Protein AF-A0A8T4I564-F1 (afdb_monomer)

Solvent-accessible surface area (backbone atoms only — not comparable to full-atom values): 4505 Å² total; per-residue (Å²): 139,89,74,60,57,65,81,73,70,52,74,55,101,65,73,82,48,73,65,57,52,54,53,52,49,53,52,49,40,55,50,44,53,54,47,50,62,68,46,27,60,58,47,23,52,53,49,47,52,52,46,19,68,72,70,76,48,74,66,63,89,85,61,86,69,73,52,82,76,74,90,112

Secondary structure (DSSP, 8-state):
----GGGGT---SSPPPHHHHHHHHHHHHHHHHHHHHHHHHHHHHHHHHHHHHHHSSPPPTT------PPP-

Sequence (72 aa):
LGLPPHYLGYTTDNPASADAIRSSEAQLVTRAERRCRRFGGAGADVMRLALWVRDGEPPERSRRIECVWRDP

Foldseek 3Di:
DLQDVVVVVDADPDGQDPVNVVVSVVVVQVVVVVVCVVCFVVVQVVVQVVCCVVVVHGDDPPDDGTDDDDRD

Mean predicted aligned error: 6.53 Å

Radius of gyration: 19.79 Å; Cα contacts (8 Å, |Δi|>4): 34; chains: 1; bounding box: 35×26×55 Å

pLDDT: mean 87.79, std 10.9, range [53.41, 98.38]

Structure (mmCIF, N/CA/C/O backbone):
data_AF-A0A8T4I564-F1
#
_entry.id   AF-A0A8T4I564-F1
#
loop_
_atom_site.group_PDB
_atom_site.id
_atom_site.type_symbol
_atom_site.label_atom_id
_atom_site.label_alt_id
_atom_site.label_comp_id
_atom_site.label_asym_id
_atom_site.label_entity_id
_atom_site.label_seq_id
_atom_site.pdbx_PDB_ins_code
_atom_site.Cartn_x
_atom_site.Cartn_y
_atom_site.Cartn_z
_atom_site.occupancy
_atom_site.B_iso_or_equiv
_atom_site.auth_seq_id
_atom_site.auth_comp_id
_atom_site.auth_asym_id
_atom_site.auth_atom_id
_atom_site.pdbx_PDB_model_num
ATOM 1 N N . LEU A 1 1 ? -2.378 -8.545 -20.731 1.00 53.41 1 LEU A N 1
ATOM 2 C CA . LEU A 1 1 ? -1.225 -9.189 -20.059 1.00 53.41 1 LEU A CA 1
ATOM 3 C C . LEU A 1 1 ? -0.001 -8.325 -20.328 1.00 53.41 1 LEU A C 1
ATOM 5 O O . LEU A 1 1 ? 0.190 -7.949 -21.471 1.00 53.41 1 LEU A O 1
ATOM 9 N N . GLY A 1 2 ? 0.719 -7.892 -19.290 1.00 72.44 2 GLY A N 1
ATOM 10 C CA . GLY A 1 2 ? 1.761 -6.853 -19.390 1.00 72.44 2 GLY A CA 1
ATOM 11 C C . GLY A 1 2 ? 3.139 -7.314 -18.921 1.00 72.44 2 GLY A C 1
ATOM 12 O O . GLY A 1 2 ? 3.910 -6.488 -18.444 1.00 72.44 2 GLY A O 1
ATOM 13 N N . LEU A 1 3 ? 3.395 -8.623 -18.975 1.00 80.38 3 LEU A N 1
ATOM 14 C CA . LEU A 1 3 ? 4.700 -9.193 -18.658 1.00 80.38 3 LEU A CA 1
ATOM 15 C C . LEU A 1 3 ? 5.614 -9.082 -19.886 1.00 80.38 3 LEU A C 1
ATOM 17 O O . LEU A 1 3 ? 5.141 -9.350 -20.996 1.00 80.38 3 LEU A O 1
ATOM 21 N N . PRO A 1 4 ? 6.887 -8.693 -19.717 1.00 83.19 4 PRO A N 1
ATOM 22 C CA . PRO A 1 4 ? 7.820 -8.615 -20.830 1.00 83.19 4 PRO A CA 1
ATOM 23 C C . PRO A 1 4 ? 8.034 -9.998 -21.477 1.00 83.19 4 PRO A C 1
ATOM 25 O O . PRO A 1 4 ? 8.214 -10.976 -20.753 1.00 83.19 4 PRO A O 1
ATOM 28 N N . PRO A 1 5 ? 8.061 -10.117 -22.818 1.00 77.75 5 PRO A N 1
ATOM 29 C CA . PRO A 1 5 ? 8.231 -11.408 -23.497 1.00 77.75 5 PRO A CA 1
ATOM 30 C C . PRO A 1 5 ? 9.521 -12.149 -23.123 1.00 77.75 5 PRO A C 1
ATOM 32 O O . PRO A 1 5 ? 9.520 -13.374 -23.014 1.00 77.75 5 PRO A O 1
ATOM 35 N N . HIS A 1 6 ? 10.600 -11.410 -22.848 1.00 78.25 6 HIS A N 1
ATOM 36 C CA . HIS A 1 6 ? 11.881 -11.986 -22.438 1.00 78.25 6 HIS A CA 1
ATOM 37 C C . HIS A 1 6 ? 11.827 -12.657 -21.053 1.00 78.25 6 HIS A C 1
ATOM 39 O O . HIS A 1 6 ? 12.640 -13.532 -20.780 1.00 78.25 6 HIS A O 1
ATOM 45 N N . TYR A 1 7 ? 10.838 -12.339 -20.205 1.00 77.94 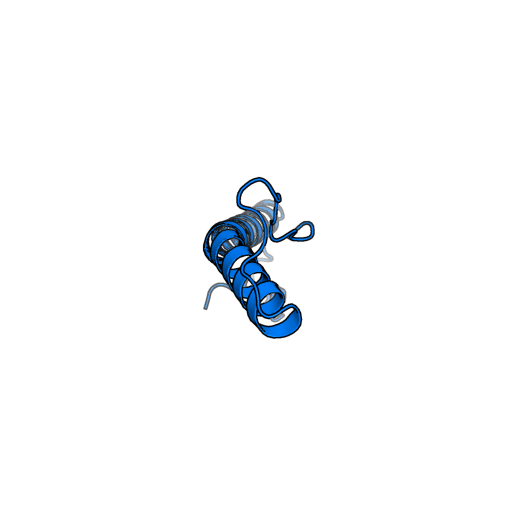7 TYR A N 1
ATOM 46 C CA . TYR A 1 7 ? 10.614 -13.055 -18.937 1.00 77.94 7 TYR A CA 1
ATOM 47 C C . TYR A 1 7 ? 10.008 -14.448 -19.159 1.00 77.94 7 TYR A C 1
ATOM 49 O O . TYR A 1 7 ? 10.062 -15.298 -18.278 1.00 77.94 7 TYR A O 1
ATOM 57 N N . LEU A 1 8 ? 9.424 -14.691 -20.334 1.00 81.12 8 LEU A N 1
ATOM 58 C CA . LEU A 1 8 ? 8.800 -15.959 -20.710 1.00 81.12 8 LEU A CA 1
ATOM 59 C C . LEU A 1 8 ? 9.717 -16.813 -21.603 1.00 81.12 8 LEU A C 1
ATOM 61 O O . LEU A 1 8 ? 9.260 -17.785 -22.194 1.00 81.12 8 LEU A O 1
ATOM 65 N N . GLY A 1 9 ? 10.996 -16.439 -21.734 1.00 71.38 9 GLY A N 1
ATOM 66 C CA . GLY A 1 9 ? 11.956 -17.144 -22.585 1.00 71.38 9 GLY A CA 1
ATOM 67 C C . GLY A 1 9 ? 11.753 -16.920 -24.086 1.00 71.38 9 GLY A C 1
ATOM 68 O O . GLY A 1 9 ? 12.430 -17.559 -24.886 1.00 71.38 9 GLY A O 1
ATOM 69 N N . TYR A 1 10 ? 10.859 -16.007 -24.490 1.00 65.44 10 TYR A N 1
ATOM 70 C CA . TYR A 1 10 ? 10.736 -15.611 -25.891 1.00 65.44 10 TYR A CA 1
ATOM 71 C C . TYR A 1 10 ? 11.881 -14.662 -26.250 1.00 65.44 10 TYR A C 1
ATOM 73 O O . TYR A 1 10 ? 11.816 -13.456 -26.003 1.00 65.44 10 TYR A O 1
ATOM 81 N N . THR A 1 11 ? 12.938 -15.211 -26.840 1.00 61.28 11 THR A N 1
ATOM 82 C CA . THR A 1 11 ? 13.955 -14.440 -27.558 1.00 61.28 11 THR A CA 1
ATOM 83 C C . THR A 1 11 ? 13.516 -14.280 -29.008 1.00 61.28 11 THR A C 1
ATOM 85 O O . THR A 1 11 ? 13.413 -15.259 -29.742 1.00 61.28 11 THR A O 1
ATOM 88 N N . THR A 1 12 ? 13.220 -13.048 -29.418 1.00 63.97 12 THR A N 1
ATOM 89 C CA . THR A 1 12 ? 13.128 -12.684 -30.839 1.00 63.97 12 THR A CA 1
ATOM 90 C C . THR A 1 12 ? 14.515 -12.763 -31.484 1.00 63.97 12 THR A C 1
ATOM 92 O O . THR A 1 12 ? 15.511 -12.644 -30.771 1.00 63.9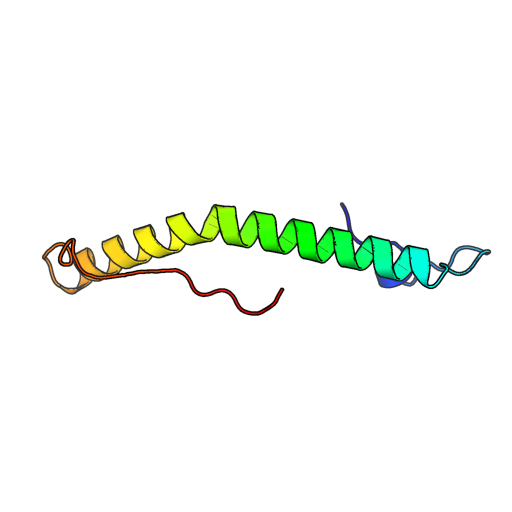7 12 THR A O 1
ATOM 95 N N . ASP A 1 13 ? 14.598 -12.883 -32.818 1.00 63.22 13 ASP A N 1
ATOM 96 C CA . ASP A 1 13 ? 15.881 -12.886 -33.563 1.00 63.22 13 ASP A CA 1
ATOM 97 C C . ASP A 1 13 ? 16.769 -11.667 -33.248 1.00 63.22 13 ASP A C 1
ATOM 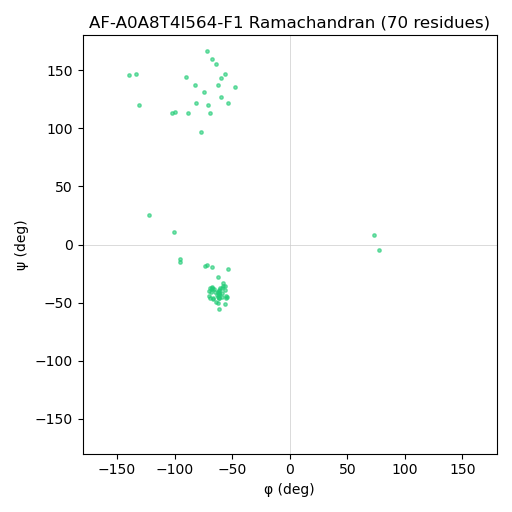99 O O . ASP A 1 13 ? 17.985 -11.702 -33.424 1.00 63.22 13 ASP A O 1
ATOM 103 N N . ASN A 1 14 ? 16.163 -10.590 -32.739 1.00 64.12 14 ASN A N 1
ATOM 104 C CA . ASN A 1 14 ? 16.863 -9.475 -32.124 1.00 64.12 14 ASN A CA 1
ATOM 105 C C . ASN A 1 14 ? 16.757 -9.568 -30.587 1.00 64.12 14 ASN A C 1
ATOM 107 O O . ASN A 1 14 ? 15.642 -9.430 -30.066 1.00 64.12 14 ASN A O 1
ATOM 111 N N . PRO A 1 15 ? 17.854 -9.796 -29.841 1.00 67.50 15 PRO A N 1
ATOM 112 C CA . PRO A 1 15 ? 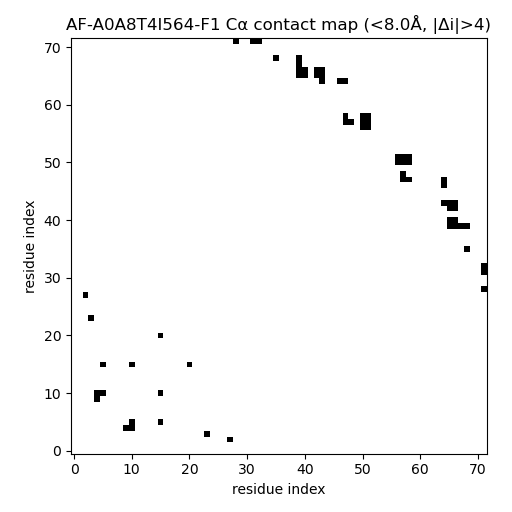17.818 -9.801 -28.382 1.00 67.50 15 PRO A CA 1
ATOM 113 C C . PRO A 1 15 ? 17.344 -8.443 -27.844 1.00 67.50 15 PRO A C 1
ATOM 115 O O . PRO A 1 15 ? 17.660 -7.388 -28.396 1.00 67.50 15 PRO A O 1
ATOM 118 N N . ALA A 1 16 ? 16.575 -8.458 -26.752 1.00 71.62 16 ALA A N 1
ATOM 119 C CA . ALA A 1 16 ? 16.105 -7.226 -26.126 1.00 71.62 16 ALA A CA 1
ATOM 120 C C . ALA A 1 16 ? 17.304 -6.375 -25.681 1.00 71.62 16 ALA A C 1
ATOM 122 O O . ALA A 1 16 ? 18.183 -6.851 -24.961 1.00 71.62 16 ALA A O 1
ATOM 123 N N . SER A 1 17 ? 17.335 -5.108 -26.100 1.00 81.12 17 SER A N 1
ATOM 124 C CA . SER A 1 17 ? 18.377 -4.184 -25.659 1.00 81.12 17 SER A CA 1
ATOM 125 C C . SER A 1 17 ? 18.285 -3.950 -24.149 1.00 81.12 17 SER A C 1
ATOM 127 O O . SER A 1 17 ? 17.212 -4.048 -23.547 1.00 81.12 17 SER A O 1
ATOM 129 N N . ALA A 1 18 ? 19.407 -3.580 -23.529 1.00 84.38 18 ALA A N 1
ATOM 130 C CA . ALA A 1 18 ? 19.442 -3.265 -22.102 1.00 84.38 18 ALA A CA 1
ATOM 131 C C . ALA A 1 18 ? 18.437 -2.157 -21.722 1.00 84.38 18 ALA A C 1
ATOM 133 O O . ALA A 1 18 ? 17.816 -2.222 -20.664 1.00 84.38 18 ALA A O 1
ATOM 134 N N . ASP A 1 19 ? 18.222 -1.170 -22.599 1.00 84.56 19 ASP A N 1
ATOM 135 C CA . ASP A 1 19 ? 17.218 -0.119 -22.394 1.00 84.56 19 ASP A CA 1
ATOM 136 C C . ASP A 1 19 ? 15.782 -0.636 -22.477 1.00 84.56 19 ASP A C 1
ATOM 138 O O . ASP A 1 19 ? 14.930 -0.206 -21.699 1.00 84.56 19 ASP A O 1
ATOM 142 N N . ALA A 1 20 ? 15.504 -1.582 -23.377 1.00 81.38 20 ALA A N 1
ATOM 143 C CA . ALA A 1 20 ? 14.187 -2.201 -23.476 1.00 81.38 20 ALA A CA 1
ATOM 144 C C . ALA A 1 20 ? 13.855 -3.012 -22.213 1.00 81.38 20 ALA A C 1
ATOM 146 O O . ALA A 1 20 ? 12.735 -2.921 -21.706 1.00 81.38 20 ALA A O 1
ATOM 147 N N . ILE A 1 21 ? 14.835 -3.743 -21.671 1.00 83.62 21 ILE A N 1
ATOM 148 C CA . ILE A 1 21 ? 14.702 -4.475 -20.403 1.00 83.62 21 ILE A CA 1
ATOM 149 C C . ILE A 1 21 ? 14.413 -3.489 -19.266 1.00 83.62 21 ILE A C 1
ATOM 151 O O . ILE A 1 21 ? 13.350 -3.578 -18.648 1.00 83.62 21 ILE A O 1
ATOM 155 N N . ARG A 1 22 ? 15.269 -2.471 -19.086 1.00 86.38 22 ARG A N 1
ATOM 156 C CA . ARG A 1 22 ? 15.098 -1.429 -18.055 1.00 86.38 22 ARG A CA 1
ATOM 157 C C . ARG A 1 22 ? 13.752 -0.712 -18.145 1.00 86.38 22 ARG A C 1
ATOM 159 O O . ARG A 1 22 ? 13.088 -0.502 -17.134 1.00 86.38 22 ARG A O 1
ATOM 166 N N . SER A 1 23 ? 13.324 -0.341 -19.352 1.00 86.88 23 SER A N 1
ATOM 167 C CA . SER A 1 23 ? 12.029 0.311 -19.574 1.00 86.88 23 SER A CA 1
ATOM 168 C C . SER A 1 23 ? 10.870 -0.592 -19.154 1.00 86.88 23 SER A C 1
ATOM 170 O O . SER A 1 23 ? 9.920 -0.140 -18.512 1.00 86.88 23 SER A O 1
ATOM 172 N N . SER A 1 24 ? 10.950 -1.881 -19.484 1.00 86.12 24 SER A N 1
ATOM 173 C CA . SER A 1 24 ? 9.907 -2.843 -19.146 1.00 86.12 24 SER A CA 1
ATOM 174 C C . SER A 1 24 ? 9.809 -3.093 -17.635 1.00 86.12 24 SER A C 1
ATOM 176 O O . SER A 1 24 ? 8.700 -3.134 -17.098 1.00 86.12 24 SER A O 1
ATOM 178 N N . GLU A 1 25 ? 10.943 -3.138 -16.934 1.00 89.00 25 GLU A N 1
ATOM 179 C CA . GLU A 1 25 ? 11.011 -3.246 -15.473 1.00 89.00 25 GLU A CA 1
ATOM 180 C C . GLU A 1 25 ? 10.457 -1.992 -14.795 1.00 89.00 25 GLU A C 1
ATOM 182 O O . GLU A 1 25 ? 9.578 -2.092 -13.939 1.00 89.00 25 GLU A O 1
ATOM 187 N N . ALA A 1 26 ? 10.844 -0.800 -15.258 1.00 90.75 26 ALA A N 1
ATOM 188 C CA . ALA A 1 26 ? 10.309 0.464 -14.750 1.00 90.75 26 ALA A CA 1
ATOM 189 C C . ALA A 1 26 ? 8.777 0.554 -14.895 1.00 90.75 26 ALA A C 1
ATOM 191 O O . ALA A 1 26 ? 8.082 1.080 -14.018 1.00 90.75 26 ALA A O 1
ATOM 192 N N . GLN A 1 27 ? 8.214 0.002 -15.977 1.00 90.44 27 GLN A N 1
ATOM 193 C CA . GLN A 1 27 ? 6.763 -0.088 -16.143 1.00 90.44 27 GLN A CA 1
ATOM 194 C C . GLN A 1 27 ? 6.114 -1.054 -15.143 1.00 90.44 27 GLN A C 1
ATOM 196 O O . GLN A 1 27 ? 4.995 -0.791 -14.694 1.00 90.44 27 GLN A O 1
ATOM 201 N N . LEU A 1 28 ? 6.764 -2.173 -14.808 1.00 91.06 28 L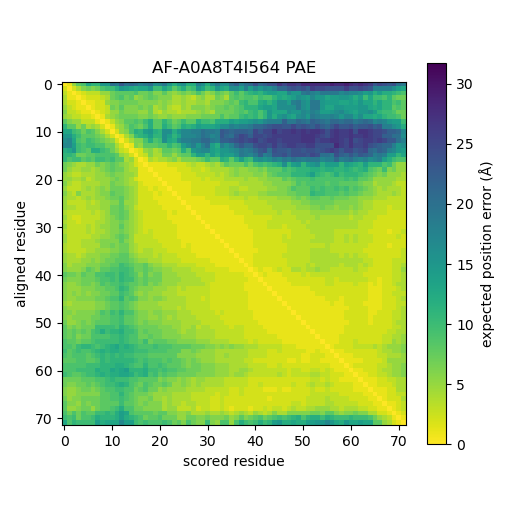EU A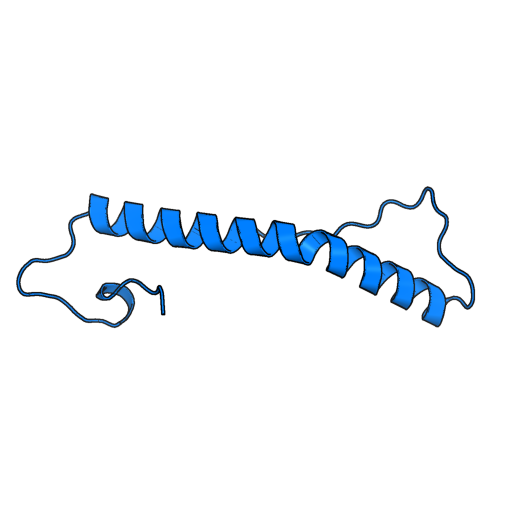 N 1
ATOM 202 C CA . LEU A 1 28 ? 6.271 -3.103 -13.789 1.00 91.06 28 LEU A CA 1
ATOM 203 C C . LEU A 1 28 ? 6.293 -2.456 -12.402 1.00 91.06 28 LEU A C 1
ATOM 205 O O . LEU A 1 28 ? 5.254 -2.471 -11.740 1.00 91.06 28 LEU A O 1
ATOM 209 N N . VAL A 1 29 ? 7.394 -1.797 -12.031 1.00 93.25 29 VAL A N 1
ATOM 210 C CA . VAL A 1 29 ? 7.526 -1.036 -10.774 1.00 93.25 29 VAL A CA 1
ATOM 211 C C . VAL A 1 29 ? 6.432 0.025 -10.680 1.00 93.25 29 VAL A C 1
ATOM 213 O O . VAL A 1 29 ? 5.636 0.027 -9.744 1.00 93.25 29 VAL A O 1
ATOM 216 N N . THR A 1 30 ? 6.264 0.846 -11.721 1.00 93.94 30 THR A N 1
ATOM 217 C CA . THR A 1 30 ? 5.205 1.871 -11.770 1.00 93.94 30 THR A CA 1
ATOM 218 C C . THR A 1 30 ? 3.806 1.271 -11.575 1.00 93.94 30 THR A C 1
ATOM 220 O O . THR A 1 30 ? 2.934 1.863 -10.930 1.00 93.94 30 THR A O 1
ATOM 223 N N . ARG A 1 31 ? 3.536 0.094 -12.153 1.00 92.94 31 ARG A N 1
ATOM 224 C CA . ARG A 1 31 ? 2.247 -0.597 -11.978 1.00 92.94 31 ARG A CA 1
ATOM 225 C C . ARG A 1 31 ? 2.088 -1.138 -10.558 1.00 92.94 31 ARG A C 1
ATOM 227 O O . ARG A 1 31 ? 0.980 -1.053 -10.024 1.00 92.94 31 ARG A O 1
ATOM 234 N N . ALA A 1 32 ? 3.147 -1.684 -9.968 1.00 94.25 32 ALA A N 1
ATOM 235 C CA . ALA A 1 32 ? 3.155 -2.162 -8.593 1.00 94.25 32 ALA A CA 1
ATOM 236 C C . ALA A 1 32 ? 2.900 -1.006 -7.615 1.00 94.25 32 ALA A C 1
ATOM 238 O O . ALA A 1 32 ? 1.932 -1.066 -6.862 1.00 94.25 32 ALA A O 1
ATOM 239 N N . GLU A 1 33 ? 3.626 0.108 -7.733 1.00 94.38 33 GLU A N 1
ATOM 240 C CA . GLU A 1 33 ? 3.413 1.315 -6.924 1.00 94.38 33 GLU A CA 1
ATOM 241 C C . GLU A 1 33 ? 1.968 1.827 -6.996 1.00 94.38 33 GLU A C 1
ATOM 243 O O . GLU A 1 33 ? 1.352 2.149 -5.976 1.00 94.38 33 GLU A O 1
ATOM 248 N N . ARG A 1 34 ? 1.383 1.879 -8.202 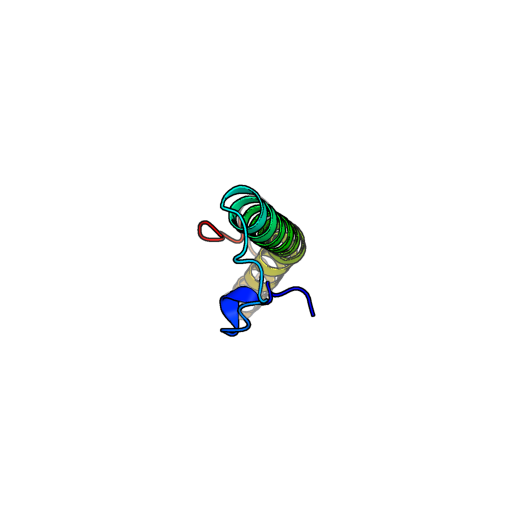1.00 94.81 34 ARG A N 1
ATOM 249 C CA . ARG A 1 34 ? -0.019 2.290 -8.389 1.00 94.81 34 ARG A CA 1
ATOM 250 C C . ARG A 1 34 ? -0.989 1.365 -7.657 1.00 94.81 34 ARG A C 1
ATOM 252 O O . ARG A 1 34 ? -1.983 1.843 -7.110 1.00 94.81 34 ARG A O 1
ATOM 259 N N . ARG A 1 35 ? -0.718 0.057 -7.631 1.00 93.75 35 ARG A N 1
ATOM 260 C CA . ARG A 1 35 ? -1.521 -0.911 -6.869 1.00 93.75 35 ARG A CA 1
ATOM 261 C C . ARG A 1 35 ? -1.320 -0.738 -5.369 1.00 93.75 35 ARG A C 1
ATOM 263 O O . ARG A 1 35 ? -2.319 -0.683 -4.660 1.00 93.75 35 ARG A O 1
ATOM 270 N N . CYS A 1 36 ? -0.085 -0.571 -4.902 1.00 94.62 36 CYS A N 1
ATOM 271 C CA . CYS A 1 36 ? 0.214 -0.310 -3.494 1.00 94.62 36 CYS A CA 1
ATOM 272 C C . CYS A 1 36 ? -0.544 0.926 -2.988 1.00 94.62 36 CYS A C 1
ATOM 274 O O . CYS A 1 36 ? -1.216 0.859 -1.961 1.00 94.62 36 CYS A O 1
ATOM 276 N N . ARG A 1 37 ? -0.549 2.028 -3.754 1.00 92.38 37 ARG A N 1
ATOM 277 C CA . ARG A 1 37 ? -1.339 3.231 -3.426 1.0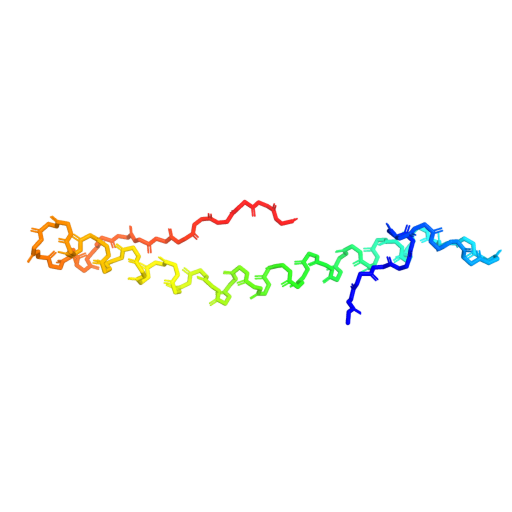0 92.38 37 ARG A CA 1
ATOM 278 C C . ARG A 1 37 ? -2.840 2.949 -3.395 1.00 92.38 37 ARG A C 1
ATOM 280 O O . ARG A 1 37 ? -3.516 3.354 -2.456 1.00 92.38 37 ARG A O 1
ATOM 287 N N . ARG A 1 38 ? -3.362 2.237 -4.401 1.00 93.25 38 ARG A N 1
ATOM 288 C CA . ARG A 1 38 ? -4.793 1.908 -4.493 1.00 93.25 38 ARG A CA 1
ATOM 289 C C . ARG A 1 38 ? -5.272 1.045 -3.324 1.00 93.25 38 ARG A C 1
ATOM 291 O O . ARG A 1 38 ? -6.374 1.263 -2.833 1.00 93.25 38 ARG A O 1
ATOM 298 N N . PHE A 1 39 ? -4.479 0.063 -2.906 1.00 93.62 39 PHE A N 1
ATOM 299 C CA . PHE A 1 39 ? -4.876 -0.903 -1.880 1.00 93.62 39 PHE A CA 1
ATOM 300 C C . PHE A 1 39 ? -4.408 -0.538 -0.469 1.00 93.62 39 PHE A C 1
ATOM 302 O O . PHE A 1 39 ? -4.941 -1.081 0.494 1.00 93.62 39 PHE A O 1
ATOM 309 N N . GLY A 1 40 ? -3.468 0.398 -0.319 1.00 93.69 40 GLY A N 1
ATOM 310 C CA . GLY A 1 40 ? -2.930 0.781 0.986 1.00 93.69 40 GLY A CA 1
ATOM 311 C C . GLY A 1 40 ? -3.986 1.347 1.939 1.00 93.69 40 GLY A C 1
ATOM 312 O O . GLY A 1 40 ? -4.035 0.946 3.100 1.00 93.69 40 GLY A O 1
ATOM 313 N N . GLY A 1 41 ? -4.873 2.217 1.439 1.00 94.00 41 GLY A N 1
ATOM 314 C CA . GLY A 1 41 ? -5.983 2.768 2.230 1.00 94.00 41 GLY A CA 1
ATOM 315 C C . GLY A 1 41 ? -6.976 1.689 2.666 1.00 94.00 41 GLY A C 1
ATOM 316 O O . GLY A 1 41 ? -7.249 1.546 3.854 1.00 94.00 41 GLY A O 1
ATOM 317 N N . ALA A 1 42 ? -7.418 0.852 1.722 1.00 95.12 42 ALA A N 1
ATOM 318 C CA . ALA A 1 42 ? -8.329 -0.255 2.011 1.00 95.12 42 ALA A CA 1
ATOM 319 C C . ALA A 1 42 ? -7.740 -1.245 3.033 1.00 95.12 42 ALA A C 1
ATOM 321 O O . ALA A 1 42 ? -8.455 -1.722 3.909 1.00 95.12 42 ALA A O 1
ATOM 322 N N . GLY A 1 43 ? -6.431 -1.518 2.974 1.00 95.69 43 GLY A N 1
ATOM 323 C CA . GLY A 1 43 ? -5.751 -2.345 3.973 1.00 95.69 43 GLY A CA 1
ATOM 324 C C . GLY A 1 43 ? -5.814 -1.751 5.385 1.00 95.69 43 GLY A C 1
ATOM 325 O O . GLY A 1 43 ? -6.046 -2.479 6.350 1.00 95.69 43 GLY A O 1
ATOM 326 N N . ALA A 1 44 ? -5.670 -0.429 5.515 1.00 95.44 44 ALA A N 1
ATOM 327 C CA . ALA A 1 44 ? -5.825 0.250 6.800 1.00 95.44 44 ALA A CA 1
ATOM 328 C C . ALA A 1 44 ? -7.269 0.171 7.328 1.00 95.44 44 ALA A C 1
ATOM 330 O O . ALA A 1 44 ? -7.472 -0.039 8.524 1.00 95.44 44 ALA A O 1
ATOM 331 N N . ASP A 1 45 ? -8.269 0.282 6.451 1.00 95.50 45 ASP A N 1
ATOM 332 C CA . ASP A 1 45 ? -9.685 0.194 6.830 1.00 95.50 45 ASP A CA 1
ATOM 333 C C . ASP A 1 45 ? -10.083 -1.212 7.285 1.00 95.50 45 ASP A C 1
ATOM 335 O O . ASP A 1 45 ? -10.756 -1.366 8.305 1.00 95.50 45 ASP A O 1
ATOM 339 N N . VAL A 1 46 ? -9.595 -2.248 6.597 1.00 96.94 46 VAL A N 1
ATOM 340 C CA . VAL A 1 46 ? -9.770 -3.643 7.029 1.00 96.94 46 VAL A CA 1
ATOM 341 C C . VAL A 1 46 ? -9.162 -3.858 8.415 1.00 96.94 46 VAL A C 1
ATOM 343 O O . VAL A 1 46 ? -9.787 -4.491 9.263 1.00 96.94 46 VAL A O 1
ATOM 346 N N . MET A 1 47 ? -7.981 -3.297 8.688 1.00 97.19 47 MET A N 1
ATOM 347 C CA . MET A 1 47 ? -7.354 -3.420 10.005 1.00 97.19 47 MET A CA 1
ATOM 348 C C . MET A 1 47 ? -8.138 -2.677 11.099 1.00 97.19 47 MET A C 1
ATOM 350 O O . MET A 1 47 ? -8.270 -3.192 12.207 1.00 97.19 47 MET A O 1
ATOM 354 N N . ARG A 1 48 ? -8.709 -1.500 10.803 1.00 96.88 48 ARG A N 1
ATOM 355 C CA . ARG A 1 48 ? -9.614 -0.797 11.733 1.00 96.88 48 ARG A CA 1
ATOM 356 C C . ARG A 1 48 ? -10.829 -1.650 12.084 1.00 96.88 48 ARG A C 1
ATOM 358 O O . ARG A 1 48 ? -11.168 -1.760 13.259 1.00 96.88 48 ARG A O 1
ATOM 365 N N . LEU A 1 49 ? -11.446 -2.277 11.083 1.00 97.44 49 LEU A N 1
ATOM 366 C CA . LEU A 1 49 ? -12.573 -3.183 11.291 1.00 97.44 49 LEU A CA 1
ATOM 367 C C . LEU A 1 49 ? -12.165 -4.407 12.122 1.00 97.44 49 LEU A C 1
ATOM 369 O O . LEU A 1 49 ? -12.882 -4.783 13.042 1.00 97.44 49 LEU A O 1
ATOM 373 N N . ALA A 1 50 ? -11.005 -5.002 11.837 1.00 97.88 50 ALA A N 1
ATOM 374 C CA . ALA A 1 50 ? -10.497 -6.149 12.584 1.00 97.88 50 ALA A CA 1
ATOM 375 C C . ALA A 1 50 ? -10.252 -5.822 14.067 1.00 97.88 50 ALA A C 1
ATOM 377 O O . ALA A 1 50 ? -10.601 -6.624 14.930 1.00 97.88 50 ALA A O 1
ATOM 378 N N . LEU A 1 51 ? -9.694 -4.641 14.367 1.00 97.75 51 LEU A N 1
ATOM 379 C CA . LEU A 1 51 ? -9.531 -4.162 15.745 1.00 97.75 51 LEU A CA 1
ATOM 380 C C . LEU A 1 51 ? -10.884 -3.994 16.435 1.00 97.75 51 LEU A C 1
ATOM 382 O O . LEU A 1 51 ? -11.052 -4.486 17.545 1.00 97.75 51 LEU A O 1
ATOM 386 N N . TRP A 1 52 ? -11.860 -3.395 15.748 1.00 97.69 52 TRP A N 1
ATOM 387 C CA . TRP A 1 52 ? -13.198 -3.230 16.307 1.00 97.69 52 TRP A CA 1
ATOM 388 C C . TRP A 1 52 ? -13.861 -4.574 16.625 1.00 97.69 52 TRP A C 1
ATOM 390 O O . TRP A 1 52 ? -14.372 -4.774 17.722 1.00 97.69 52 TRP A O 1
ATOM 400 N N . VAL A 1 53 ? -13.800 -5.538 15.706 1.00 98.38 53 VAL A N 1
ATOM 401 C CA . VAL A 1 53 ? -14.355 -6.879 15.944 1.00 98.38 53 VAL A CA 1
ATOM 402 C C . VAL A 1 53 ? -13.664 -7.580 17.120 1.00 98.38 53 VAL A C 1
ATOM 404 O O . VAL A 1 53 ? -14.336 -8.251 17.899 1.00 98.38 53 VAL A O 1
ATOM 407 N N . ARG A 1 54 ? -12.340 -7.434 17.259 1.00 98.06 54 ARG A N 1
ATOM 408 C CA . ARG A 1 54 ? -11.559 -8.069 18.331 1.00 98.06 54 ARG A CA 1
ATOM 409 C C . ARG A 1 54 ? -11.855 -7.467 19.705 1.00 98.06 54 ARG A C 1
ATOM 411 O O . ARG A 1 54 ? -12.008 -8.217 20.664 1.00 98.06 54 ARG A O 1
ATOM 418 N N . ASP A 1 55 ? -11.894 -6.141 19.787 1.00 97.69 55 ASP A N 1
ATOM 419 C CA . ASP A 1 5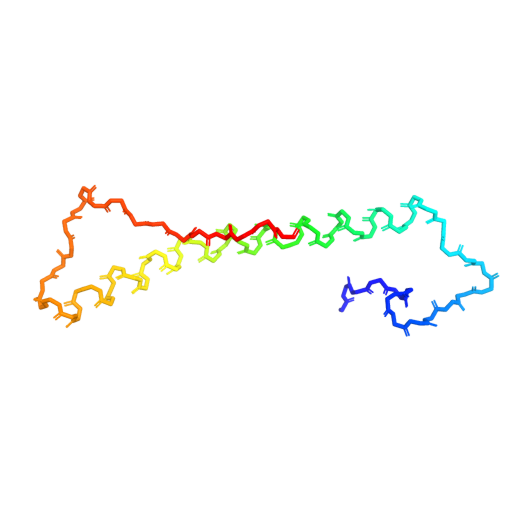5 ? -11.941 -5.409 21.058 1.00 97.69 55 ASP A CA 1
ATOM 420 C C . ASP A 1 55 ? -13.381 -5.040 21.468 1.00 97.69 55 ASP A C 1
ATOM 422 O O . ASP A 1 55 ? -13.629 -4.660 22.609 1.00 97.69 55 ASP A O 1
ATOM 426 N N . GLY A 1 56 ? -14.350 -5.172 20.555 1.00 98.00 56 GLY A N 1
ATOM 427 C CA . GLY A 1 56 ? -15.756 -4.809 20.769 1.00 98.00 56 GLY A CA 1
ATOM 428 C C . GLY A 1 56 ? -16.034 -3.303 20.680 1.00 98.00 56 GLY A C 1
ATOM 429 O O . GLY A 1 56 ? -17.192 -2.885 20.696 1.00 98.00 56 GLY A O 1
ATOM 430 N N . GLU A 1 57 ? -14.994 -2.486 20.527 1.00 97.25 57 GLU A N 1
ATOM 431 C CA . GLU A 1 57 ? -15.049 -1.027 20.434 1.00 97.25 57 GLU A CA 1
ATOM 432 C C . GLU A 1 57 ? -14.180 -0.513 19.269 1.00 97.25 57 GLU A C 1
ATOM 434 O O . GLU A 1 57 ? -13.190 -1.158 18.917 1.00 97.25 57 GLU A O 1
ATOM 439 N N . PRO A 1 58 ? -14.567 0.586 18.593 1.00 96.06 58 PRO A N 1
ATOM 440 C CA . PRO A 1 58 ? -13.825 1.089 17.445 1.00 96.06 58 PRO A CA 1
ATOM 441 C C . PRO A 1 58 ? -12.522 1.786 17.875 1.00 96.06 58 PRO A C 1
ATOM 443 O O . PRO A 1 58 ? -12.580 2.731 18.659 1.00 96.06 58 PRO A O 1
ATOM 446 N N . PRO A 1 59 ? -11.368 1.463 17.255 1.00 96.62 59 PRO A N 1
ATOM 447 C CA . PRO A 1 59 ? -10.082 2.010 17.674 1.00 96.62 59 PRO A CA 1
ATOM 448 C C . PRO A 1 59 ? -10.070 3.544 17.673 1.00 96.62 59 PRO A C 1
ATOM 450 O O . PRO A 1 59 ? -10.665 4.183 16.798 1.00 96.62 59 PRO A O 1
ATOM 453 N N . GLU A 1 60 ? -9.322 4.132 18.613 1.00 96.75 60 GLU A N 1
ATOM 454 C CA . GLU A 1 60 ? -9.175 5.585 18.735 1.00 96.75 60 GLU A CA 1
ATOM 455 C C . GLU A 1 60 ? -8.870 6.259 17.389 1.00 96.75 60 GLU A C 1
ATOM 457 O O . GLU A 1 60 ? -7.989 5.833 16.638 1.00 96.75 60 GLU A O 1
ATOM 462 N N . ARG A 1 61 ? -9.548 7.376 17.099 1.00 91.44 61 ARG A N 1
ATOM 463 C CA . ARG A 1 61 ? -9.376 8.108 15.829 1.00 91.44 61 ARG A CA 1
ATOM 464 C C . ARG A 1 61 ? -7.958 8.651 15.623 1.00 91.44 61 ARG A C 1
ATOM 466 O O . ARG A 1 61 ? -7.533 8.821 14.485 1.00 91.44 61 ARG A O 1
ATOM 473 N N . SER A 1 62 ? -7.244 8.931 16.711 1.00 95.50 62 SER A N 1
ATOM 474 C CA . SER A 1 62 ? -5.839 9.360 16.733 1.00 95.50 62 SER A CA 1
ATOM 475 C C . SER A 1 62 ? -4.866 8.233 16.379 1.00 95.50 62 SER A C 1
ATOM 477 O O . SER A 1 62 ? -3.711 8.502 16.042 1.00 95.50 62 SER A O 1
ATOM 479 N N . ARG A 1 63 ? -5.299 6.969 16.447 1.00 94.88 63 ARG A N 1
ATOM 480 C CA . ARG A 1 63 ? -4.436 5.819 16.199 1.00 94.88 63 ARG A CA 1
ATOM 481 C C . ARG A 1 63 ? -4.060 5.752 14.724 1.00 94.88 63 ARG A C 1
ATOM 483 O O . ARG A 1 63 ? -4.882 5.468 13.850 1.00 94.88 63 ARG A O 1
ATOM 490 N N . ARG A 1 64 ? -2.773 5.957 14.443 1.00 94.69 64 ARG A N 1
ATOM 491 C CA . ARG A 1 64 ? -2.228 5.816 13.093 1.00 94.69 64 ARG A CA 1
ATOM 492 C C . ARG A 1 64 ? -2.201 4.340 12.694 1.00 94.69 64 ARG A C 1
ATOM 494 O O . ARG A 1 64 ? -1.555 3.523 13.345 1.00 94.69 64 ARG A O 1
ATOM 501 N N . ILE A 1 65 ? -2.909 4.018 11.616 1.00 95.31 65 ILE A N 1
ATOM 502 C CA . ILE A 1 65 ? -2.979 2.681 11.021 1.00 95.31 65 ILE A CA 1
ATOM 503 C C . ILE A 1 65 ? -2.722 2.851 9.530 1.00 95.31 65 ILE A C 1
ATOM 505 O O . ILE A 1 65 ? -3.459 3.570 8.853 1.00 95.31 65 ILE A O 1
ATOM 509 N N . GLU A 1 66 ? -1.676 2.198 9.037 1.00 93.62 66 GLU A N 1
ATOM 510 C CA . GLU A 1 66 ? -1.251 2.263 7.642 1.00 93.62 66 GLU A CA 1
ATOM 511 C C . GLU A 1 66 ? -0.829 0.882 7.151 1.00 93.62 66 GLU A C 1
ATOM 513 O O . GLU A 1 66 ? -0.274 0.074 7.898 1.00 93.62 66 GLU A O 1
ATOM 518 N N . CYS A 1 67 ? -1.090 0.618 5.874 1.00 94.62 67 CYS A N 1
ATOM 519 C CA . CYS A 1 67 ? -0.560 -0.550 5.193 1.00 94.62 67 CYS A CA 1
ATOM 520 C C . CYS A 1 67 ? 0.878 -0.261 4.753 1.00 94.62 67 CYS A C 1
ATOM 522 O O . CYS A 1 67 ? 1.122 0.686 4.002 1.00 94.62 67 CYS A O 1
ATOM 524 N N . VAL A 1 68 ? 1.819 -1.083 5.213 1.00 93.62 68 VAL A N 1
ATOM 525 C CA . VAL A 1 68 ? 3.230 -0.977 4.838 1.00 93.62 68 VAL A CA 1
ATOM 526 C C . VAL A 1 68 ? 3.523 -2.000 3.748 1.00 93.62 68 VAL A C 1
ATOM 528 O O . VAL A 1 68 ? 3.472 -3.206 3.986 1.00 93.62 68 VAL A O 1
ATOM 531 N N . TRP A 1 69 ? 3.835 -1.506 2.553 1.00 91.88 69 TRP A N 1
ATOM 532 C CA . TRP A 1 69 ? 4.307 -2.324 1.441 1.00 91.88 69 TRP A CA 1
ATOM 533 C C . TRP A 1 69 ? 5.833 -2.411 1.482 1.00 91.88 69 TRP A C 1
ATOM 535 O O . TRP A 1 69 ? 6.507 -1.451 1.852 1.00 91.88 69 TRP A O 1
ATOM 545 N N . ARG A 1 70 ? 6.376 -3.569 1.104 1.00 89.25 70 ARG A N 1
ATOM 546 C CA . ARG A 1 70 ? 7.807 -3.698 0.804 1.00 89.25 70 ARG A CA 1
ATOM 547 C C . ARG A 1 70 ? 8.121 -2.992 -0.517 1.00 89.25 70 ARG A C 1
ATOM 549 O O . ARG A 1 70 ? 7.206 -2.668 -1.273 1.00 89.25 70 ARG A O 1
ATOM 556 N N . ASP A 1 71 ? 9.411 -2.789 -0.759 1.00 83.31 71 ASP A N 1
ATOM 557 C CA . ASP A 1 71 ? 9.923 -2.300 -2.039 1.00 83.31 71 ASP A CA 1
ATOM 558 C C . ASP A 1 71 ? 9.408 -3.194 -3.191 1.00 83.31 71 ASP A C 1
ATOM 560 O O . ASP A 1 71 ? 9.560 -4.420 -3.087 1.00 83.31 71 ASP A O 1
ATOM 564 N N . PRO A 1 72 ? 8.689 -2.628 -4.181 1.00 72.56 72 PRO A N 1
ATOM 565 C CA . PRO A 1 72 ? 8.097 -3.379 -5.286 1.00 72.56 72 PRO A CA 1
ATOM 566 C C . PRO A 1 72 ? 9.082 -3.820 -6.375 1.00 72.56 72 PRO A C 1
ATOM 568 O O . PRO A 1 72 ? 10.113 -3.149 -6.584 1.00 72.56 72 PRO A O 1
#